Protein AF-A0A2G6JNL5-F1 (afdb_monomer_lite)

Structure (mmCIF, N/CA/C/O backbone):
data_AF-A0A2G6JNL5-F1
#
_entry.id   AF-A0A2G6JNL5-F1
#
loop_
_atom_site.group_PDB
_atom_site.id
_atom_site.type_symbol
_atom_site.label_atom_id
_atom_site.label_alt_id
_atom_site.label_comp_id
_atom_site.label_asym_id
_atom_site.label_entity_id
_atom_site.label_seq_id
_atom_site.pdbx_PDB_ins_code
_atom_site.Cartn_x
_atom_site.Cartn_y
_atom_site.Cartn_z
_atom_site.occupancy
_atom_site.B_iso_or_equiv
_atom_site.auth_seq_id
_atom_site.auth_comp_id
_atom_site.auth_asym_id
_atom_site.auth_atom_id
_atom_site.pdbx_PDB_model_num
ATOM 1 N N . MET A 1 1 ? -19.322 7.760 8.322 1.00 59.84 1 MET A N 1
ATOM 2 C CA . MET A 1 1 ? -19.058 6.339 8.027 1.00 59.84 1 MET A CA 1
ATOM 3 C C . MET A 1 1 ? -18.743 5.602 9.319 1.00 59.84 1 MET A C 1
ATOM 5 O O . MET A 1 1 ? -17.911 6.094 10.083 1.00 59.84 1 MET A O 1
ATOM 9 N N . PRO A 1 2 ? -19.379 4.453 9.579 1.00 73.69 2 PRO A N 1
ATOM 10 C CA . PRO A 1 2 ? -18.936 3.467 10.561 1.00 73.69 2 PRO A CA 1
ATOM 11 C C . PRO A 1 2 ? -17.465 3.082 10.340 1.00 73.69 2 PRO A C 1
ATOM 13 O O . PRO A 1 2 ? -16.967 3.136 9.218 1.00 73.69 2 PRO A O 1
ATOM 16 N N . LYS A 1 3 ? -16.765 2.660 11.401 1.00 76.75 3 LYS A N 1
ATOM 17 C CA . LYS A 1 3 ? -15.354 2.228 11.321 1.00 76.75 3 LYS A CA 1
ATOM 18 C C . LYS A 1 3 ? -15.116 1.126 10.281 1.00 76.75 3 LYS A C 1
ATOM 20 O O . LYS A 1 3 ? -14.076 1.119 9.644 1.00 76.75 3 LYS A O 1
ATOM 25 N N . ARG A 1 4 ? -16.085 0.226 10.101 1.00 80.12 4 ARG A N 1
ATOM 26 C CA . ARG A 1 4 ? -15.998 -0.893 9.158 1.00 80.12 4 ARG A CA 1
ATOM 27 C C . ARG A 1 4 ? -15.960 -0.438 7.699 1.00 80.12 4 ARG A C 1
ATOM 29 O O . ARG A 1 4 ? -15.056 -0.831 6.984 1.00 80.12 4 ARG A O 1
ATOM 36 N N . GLU A 1 5 ? -16.855 0.470 7.310 1.00 81.44 5 GLU A N 1
ATOM 37 C CA . GLU A 1 5 ? -16.853 1.050 5.957 1.00 81.44 5 GLU A CA 1
ATOM 38 C C . GLU A 1 5 ? -15.552 1.820 5.671 1.00 81.44 5 GLU A C 1
ATOM 40 O O . GLU A 1 5 ? -15.103 1.887 4.536 1.00 81.44 5 GLU A O 1
ATOM 45 N N . GLN A 1 6 ? -14.923 2.417 6.693 1.00 79.19 6 GLN A N 1
ATOM 46 C CA . GLN A 1 6 ? -13.632 3.092 6.515 1.00 79.19 6 GLN A CA 1
ATOM 47 C C . GLN A 1 6 ? -12.500 2.095 6.255 1.00 79.19 6 GLN A C 1
ATOM 49 O O . GLN A 1 6 ? -11.633 2.388 5.443 1.00 79.19 6 GLN A O 1
ATOM 54 N N . ILE A 1 7 ? -12.510 0.938 6.923 1.00 82.19 7 ILE A N 1
ATOM 55 C CA . ILE A 1 7 ? -11.521 -0.124 6.703 1.00 82.19 7 ILE A CA 1
ATOM 56 C C . ILE A 1 7 ? -11.692 -0.717 5.302 1.00 82.19 7 ILE A C 1
ATOM 58 O O . ILE A 1 7 ? -10.714 -0.756 4.569 1.00 82.19 7 ILE A O 1
ATOM 62 N N . GLU A 1 8 ? -12.919 -1.052 4.894 1.00 85.25 8 GLU A N 1
ATOM 63 C CA . GLU A 1 8 ? -13.209 -1.600 3.556 1.00 85.25 8 GLU A CA 1
ATOM 64 C C . GLU A 1 8 ? -12.728 -0.655 2.437 1.00 85.25 8 GLU A C 1
ATOM 66 O O . GLU A 1 8 ? -12.041 -1.075 1.511 1.00 85.25 8 GLU A O 1
ATOM 71 N N . VAL A 1 9 ? -12.971 0.656 2.560 1.00 86.94 9 VAL A N 1
ATOM 72 C CA . VAL A 1 9 ? -12.479 1.645 1.579 1.00 86.94 9 VAL A CA 1
ATOM 73 C C . VAL A 1 9 ? -10.946 1.734 1.548 1.00 86.94 9 VAL A C 1
ATOM 75 O O . VAL A 1 9 ? -10.350 1.983 0.497 1.00 86.94 9 VAL A O 1
ATOM 78 N N . LEU A 1 10 ? -10.279 1.583 2.695 1.00 85.62 10 LEU A N 1
ATOM 79 C CA . LEU A 1 10 ? -8.816 1.577 2.757 1.00 85.62 10 LEU A CA 1
ATOM 80 C C . LEU A 1 10 ? -8.243 0.265 2.190 1.00 85.62 10 LEU A C 1
ATOM 82 O O . LEU A 1 10 ? -7.211 0.323 1.529 1.00 85.62 10 LEU A O 1
ATOM 86 N N . GLU A 1 11 ? -8.917 -0.870 2.379 1.00 84.81 11 GLU A N 1
ATOM 87 C CA . GLU A 1 11 ? -8.573 -2.168 1.778 1.00 84.81 11 GLU A CA 1
ATOM 88 C C . GLU A 1 11 ? -8.671 -2.131 0.248 1.00 84.81 11 GLU A C 1
ATOM 90 O O . GLU A 1 11 ? -7.700 -2.455 -0.436 1.00 84.81 11 GLU A O 1
ATOM 95 N N . GLU A 1 12 ? -9.781 -1.634 -0.305 1.00 88.69 12 GLU A N 1
ATOM 96 C CA . GLU A 1 12 ? -9.944 -1.464 -1.758 1.00 88.69 12 GLU A CA 1
ATOM 97 C C . GLU A 1 12 ? -8.848 -0.560 -2.344 1.00 88.69 12 GLU A C 1
ATOM 99 O O . GLU A 1 12 ? -8.243 -0.847 -3.382 1.00 88.69 12 GLU A O 1
ATOM 104 N N . ARG A 1 13 ? -8.531 0.534 -1.642 1.00 86.62 13 ARG A N 1
ATOM 105 C CA . ARG A 1 13 ? -7.479 1.466 -2.057 1.00 86.62 13 ARG A CA 1
ATOM 106 C C . ARG A 1 13 ? -6.079 0.854 -1.972 1.00 86.62 13 ARG A C 1
ATOM 108 O O . ARG A 1 13 ? -5.213 1.233 -2.765 1.00 86.62 13 ARG A O 1
ATOM 115 N N . LEU A 1 14 ? -5.843 -0.036 -1.009 1.00 85.75 14 LEU A N 1
ATOM 116 C CA . LEU A 1 14 ? -4.591 -0.774 -0.862 1.00 85.75 14 LEU A CA 1
ATOM 117 C C . LEU A 1 14 ? -4.392 -1.691 -2.069 1.00 85.75 14 LEU A C 1
ATOM 119 O O . LEU A 1 14 ? -3.364 -1.575 -2.738 1.00 85.75 14 LEU A O 1
ATOM 123 N N . ASP A 1 15 ? -5.403 -2.494 -2.404 1.00 85.12 15 ASP A N 1
ATOM 124 C CA . ASP A 1 15 ? -5.383 -3.396 -3.561 1.00 85.12 15 ASP A CA 1
ATOM 125 C C . ASP A 1 15 ? -5.132 -2.627 -4.875 1.00 85.12 15 ASP A C 1
ATOM 127 O O . ASP A 1 15 ? -4.228 -2.979 -5.639 1.00 85.12 15 ASP A O 1
ATOM 131 N N . GLU A 1 16 ? -5.814 -1.499 -5.107 1.00 87.81 16 GLU A N 1
ATOM 132 C CA . GLU A 1 16 ? -5.557 -0.666 -6.292 1.00 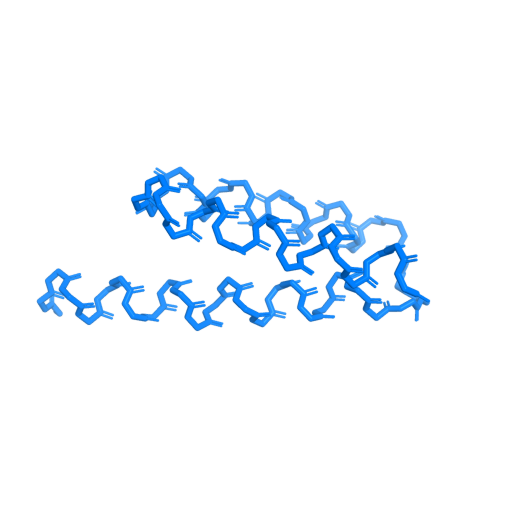87.81 16 GLU A CA 1
ATOM 133 C C . GLU A 1 16 ? -4.113 -0.137 -6.376 1.00 87.81 16 GLU A C 1
ATOM 135 O O . GLU A 1 16 ? -3.537 -0.022 -7.466 1.00 87.81 16 GLU A O 1
ATOM 140 N N . LEU A 1 17 ? -3.536 0.289 -5.245 1.00 86.25 17 LEU A N 1
ATOM 141 C CA . LEU A 1 17 ? -2.170 0.818 -5.202 1.00 86.25 17 LEU A CA 1
ATOM 142 C C . LEU A 1 17 ? -1.143 -0.285 -5.460 1.00 86.25 17 LEU A C 1
ATOM 144 O O . LEU A 1 17 ? -0.167 -0.027 -6.170 1.00 86.25 17 LEU A O 1
ATOM 148 N N . VAL A 1 18 ? -1.383 -1.489 -4.935 1.00 84.06 18 VAL A N 1
ATOM 149 C CA . VAL A 1 18 ? -0.583 -2.686 -5.219 1.00 84.06 18 VAL A CA 1
ATOM 150 C C . VAL A 1 18 ? -0.584 -2.983 -6.712 1.00 84.06 18 VAL A C 1
ATOM 152 O O . VAL A 1 18 ? 0.485 -3.071 -7.317 1.00 84.06 18 VAL A O 1
ATOM 155 N N . GLU A 1 19 ? -1.754 -3.046 -7.345 1.00 85.38 19 GLU A N 1
ATOM 156 C CA . GLU A 1 19 ? -1.844 -3.282 -8.789 1.00 85.38 19 GLU A CA 1
ATOM 157 C C . GLU A 1 19 ? -1.102 -2.215 -9.594 1.00 85.38 19 GLU A C 1
ATOM 159 O O . GLU A 1 19 ? -0.301 -2.531 -10.477 1.00 85.38 19 GLU A O 1
ATOM 164 N N . LYS A 1 20 ? -1.294 -0.935 -9.255 1.00 84.25 20 LYS A N 1
ATOM 165 C CA . LYS A 1 20 ? -0.609 0.175 -9.934 1.00 84.25 20 LYS A CA 1
ATOM 166 C C . LYS A 1 20 ? 0.909 0.101 -9.783 1.00 84.25 20 LYS A C 1
ATOM 168 O O . LYS A 1 20 ? 1.605 0.492 -10.723 1.00 84.25 20 LYS A O 1
ATOM 173 N N . LEU A 1 21 ? 1.408 -0.364 -8.636 1.00 81.50 21 LEU A N 1
ATOM 174 C CA . LEU A 1 21 ? 2.837 -0.529 -8.370 1.00 81.50 21 LEU A CA 1
ATOM 175 C C . LEU A 1 21 ? 3.449 -1.665 -9.203 1.00 81.50 21 LEU A C 1
ATOM 177 O O . LEU A 1 21 ? 4.565 -1.516 -9.703 1.00 81.50 21 LEU A O 1
ATOM 181 N N . LEU A 1 22 ? 2.711 -2.768 -9.351 1.00 76.56 22 LEU A N 1
ATOM 182 C CA . LEU A 1 22 ? 3.150 -3.983 -10.042 1.00 76.56 22 LEU A CA 1
ATOM 183 C C . LEU A 1 22 ? 3.157 -3.845 -11.571 1.00 76.56 22 LEU A C 1
ATOM 185 O O . LEU A 1 22 ? 3.905 -4.550 -12.246 1.00 76.56 22 LEU A O 1
ATOM 189 N N . VAL A 1 23 ? 2.379 -2.918 -12.141 1.00 79.56 23 VAL A N 1
ATOM 190 C CA . VAL A 1 23 ? 2.432 -2.639 -13.584 1.00 79.56 23 VAL A CA 1
ATOM 191 C C . VAL A 1 23 ? 3.801 -2.054 -13.956 1.00 79.56 23 VAL A C 1
ATOM 193 O O . VAL A 1 23 ? 4.108 -0.883 -13.701 1.00 79.56 23 VAL A O 1
ATOM 196 N N . MET A 1 24 ? 4.629 -2.882 -14.598 1.00 65.06 24 MET A N 1
ATOM 197 C CA . MET A 1 24 ? 5.932 -2.487 -15.128 1.00 65.06 24 MET A CA 1
ATOM 198 C C . MET A 1 24 ? 5.799 -1.375 -16.178 1.00 65.06 24 MET A C 1
ATOM 200 O O . MET A 1 24 ? 4.894 -1.378 -17.007 1.00 65.06 24 MET A O 1
ATOM 204 N N . GLY A 1 25 ? 6.732 -0.418 -16.152 1.00 74.25 25 GLY A N 1
ATOM 205 C CA . GLY A 1 25 ? 6.797 0.686 -17.121 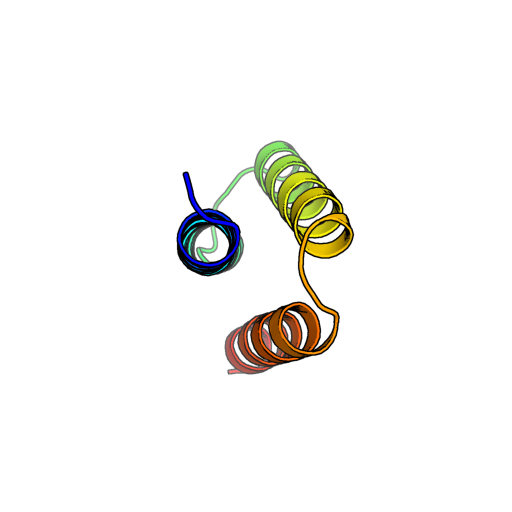1.00 74.25 25 GLY A CA 1
ATOM 206 C C . GLY A 1 25 ? 6.494 2.076 -16.553 1.00 74.25 25 GLY A C 1
ATOM 207 O O . GLY A 1 25 ? 6.608 3.063 -17.276 1.00 74.25 25 GLY A O 1
ATOM 208 N N . ARG A 1 26 ? 6.170 2.196 -15.258 1.00 81.50 26 ARG A N 1
ATOM 209 C CA . ARG A 1 26 ? 5.975 3.509 -14.621 1.00 81.50 26 ARG A CA 1
ATOM 210 C C . ARG A 1 26 ? 7.303 4.218 -14.298 1.00 81.50 26 ARG A C 1
ATOM 212 O O . ARG A 1 26 ? 8.251 3.574 -13.819 1.00 81.50 26 ARG A O 1
ATOM 219 N N . PRO A 1 27 ? 7.384 5.552 -14.475 1.00 88.38 27 PRO A N 1
ATOM 220 C CA . PRO A 1 27 ? 8.524 6.354 -14.043 1.00 88.38 27 PRO A CA 1
ATOM 221 C C . PRO A 1 27 ? 8.907 6.113 -12.577 1.00 88.38 27 PRO A C 1
ATOM 223 O O . PRO A 1 27 ? 8.060 5.875 -11.716 1.00 88.38 27 PRO A O 1
ATOM 226 N N . LYS A 1 28 ? 10.205 6.227 -12.261 1.00 85.75 28 LYS A N 1
ATOM 227 C CA . LYS A 1 28 ? 10.729 6.022 -10.895 1.00 85.75 28 LYS A CA 1
ATOM 228 C C . LYS A 1 28 ? 10.008 6.884 -9.849 1.00 85.75 28 LYS A C 1
ATOM 230 O O . LYS A 1 28 ? 9.690 6.384 -8.777 1.00 85.75 28 LYS A O 1
ATOM 235 N N . TRP A 1 29 ? 9.740 8.154 -10.158 1.00 90.81 29 TRP A N 1
ATOM 236 C CA . TRP A 1 29 ? 9.069 9.078 -9.237 1.00 90.81 29 TRP A CA 1
ATOM 237 C C . TRP A 1 29 ? 7.634 8.639 -8.912 1.00 90.81 29 TRP A C 1
ATOM 239 O O . TRP A 1 29 ? 7.191 8.778 -7.776 1.00 90.81 29 TRP A O 1
ATOM 249 N N . GLU A 1 30 ? 6.929 8.052 -9.882 1.00 88.88 30 GLU A N 1
ATOM 250 C CA . GLU A 1 30 ? 5.565 7.563 -9.694 1.00 88.88 30 GLU A CA 1
ATOM 251 C C . GLU A 1 30 ? 5.557 6.325 -8.793 1.00 88.88 30 GLU A C 1
ATOM 253 O O . GLU A 1 30 ? 4.779 6.261 -7.843 1.00 88.88 30 GLU A O 1
ATOM 258 N N . ARG A 1 31 ? 6.493 5.392 -9.015 1.00 84.88 31 ARG A N 1
ATOM 259 C CA . ARG A 1 31 ? 6.675 4.212 -8.153 1.00 84.88 31 ARG A CA 1
ATOM 260 C C . ARG A 1 31 ? 7.013 4.595 -6.708 1.00 84.88 31 ARG A C 1
ATOM 262 O O . ARG A 1 31 ? 6.447 4.024 -5.783 1.00 84.88 31 ARG A O 1
ATOM 269 N N . ILE A 1 32 ? 7.870 5.600 -6.507 1.00 87.19 32 ILE A N 1
ATOM 270 C CA . ILE A 1 32 ? 8.187 6.132 -5.167 1.00 87.19 32 ILE A CA 1
ATOM 271 C C . ILE A 1 32 ? 6.934 6.717 -4.500 1.00 87.19 32 ILE A C 1
ATOM 273 O O . ILE A 1 32 ? 6.663 6.414 -3.340 1.00 87.19 32 ILE A O 1
ATOM 277 N N . ARG A 1 33 ? 6.139 7.510 -5.230 1.00 91.19 33 ARG A N 1
ATOM 278 C CA . ARG A 1 33 ? 4.896 8.101 -4.707 1.00 91.19 33 ARG A CA 1
ATOM 279 C C . ARG A 1 33 ? 3.875 7.038 -4.292 1.00 91.19 33 ARG A C 1
ATOM 281 O O . ARG A 1 33 ? 3.213 7.183 -3.263 1.00 91.19 33 ARG A O 1
ATOM 288 N N . LEU A 1 34 ? 3.733 5.983 -5.094 1.00 88.75 34 LEU A N 1
ATOM 289 C CA . LEU A 1 34 ? 2.845 4.857 -4.800 1.00 88.75 34 LEU A CA 1
ATOM 290 C C . LEU A 1 34 ? 3.318 4.092 -3.554 1.00 88.75 34 LEU A C 1
ATOM 292 O O . LEU A 1 34 ? 2.507 3.865 -2.663 1.00 88.75 34 LEU A O 1
ATOM 296 N N . MET A 1 35 ? 4.622 3.815 -3.424 1.00 85.31 35 MET A N 1
ATOM 297 C CA . MET A 1 35 ? 5.198 3.213 -2.208 1.00 85.31 35 MET A CA 1
ATOM 298 C C . MET A 1 35 ? 4.935 4.048 -0.952 1.00 85.31 35 MET A C 1
ATOM 300 O O . MET A 1 35 ? 4.521 3.512 0.069 1.00 85.31 35 MET A O 1
ATOM 304 N N . GLN A 1 36 ? 5.122 5.368 -1.016 1.00 89.19 36 GLN A N 1
ATOM 305 C CA . GLN A 1 36 ? 4.822 6.257 0.115 1.00 89.19 36 GLN A CA 1
ATOM 306 C C . GLN A 1 36 ? 3.334 6.233 0.488 1.00 89.19 36 GLN A C 1
ATOM 308 O O . GLN A 1 36 ? 2.985 6.285 1.667 1.00 89.19 36 GLN A O 1
ATOM 313 N N . SER A 1 37 ? 2.456 6.133 -0.515 1.00 89.81 37 SER A N 1
ATOM 314 C CA . SER A 1 37 ? 1.013 6.021 -0.294 1.00 89.81 37 SER A CA 1
ATOM 315 C C . SER A 1 37 ? 0.650 4.700 0.386 1.00 89.81 37 SER A C 1
ATOM 317 O O . SER A 1 37 ? -0.166 4.720 1.299 1.00 89.81 37 SER A O 1
ATOM 319 N N . LEU A 1 38 ? 1.280 3.587 -0.012 1.00 85.81 38 LEU A N 1
ATOM 320 C CA . LEU A 1 38 ? 1.114 2.278 0.627 1.00 85.81 38 LEU A CA 1
ATOM 321 C C . LEU A 1 38 ? 1.543 2.312 2.101 1.00 85.81 38 LEU A C 1
ATOM 323 O O . LEU A 1 38 ? 0.778 1.881 2.956 1.00 85.81 38 LEU A O 1
ATOM 327 N N . VAL A 1 39 ? 2.708 2.896 2.412 1.00 84.75 39 VAL A N 1
ATOM 328 C CA . VAL A 1 39 ? 3.198 3.032 3.800 1.00 84.75 39 VAL A CA 1
ATOM 329 C C . VAL A 1 39 ? 2.216 3.832 4.660 1.00 84.75 39 VAL A C 1
ATOM 331 O O . VAL A 1 39 ? 1.805 3.366 5.717 1.00 84.75 39 VAL A O 1
ATOM 334 N N . SER A 1 40 ? 1.771 5.001 4.184 1.00 88.44 40 SER A N 1
ATOM 335 C CA . SER A 1 40 ? 0.817 5.838 4.931 1.00 88.44 40 SER A CA 1
ATOM 336 C C . SER A 1 40 ? -0.559 5.184 5.098 1.00 88.44 40 SER A C 1
ATOM 338 O O . SER A 1 40 ? -1.294 5.506 6.033 1.00 88.44 40 SER A O 1
ATOM 340 N N . LEU A 1 41 ? -0.942 4.304 4.170 1.00 86.31 41 LEU A N 1
ATOM 341 C CA . LEU A 1 41 ? -2.174 3.532 4.266 1.00 86.31 41 LEU A CA 1
ATOM 342 C C . LEU A 1 41 ? -2.036 2.409 5.297 1.00 86.31 41 LEU A C 1
ATOM 344 O O . LEU A 1 41 ? -2.949 2.220 6.095 1.00 86.31 41 LEU A O 1
ATOM 348 N N . GLY A 1 42 ? -0.880 1.740 5.325 1.00 83.38 42 GLY A N 1
ATOM 349 C CA . GLY A 1 42 ? -0.553 0.721 6.318 1.00 83.38 42 GLY A CA 1
ATOM 350 C C . GLY A 1 42 ? -0.576 1.256 7.748 1.00 83.38 42 GLY A C 1
ATOM 351 O O . GLY A 1 42 ? -1.172 0.632 8.609 1.00 83.38 42 GLY A O 1
ATOM 352 N N . GLU A 1 43 ? -0.074 2.472 7.989 1.00 85.31 43 GLU A N 1
ATOM 353 C CA . GLU A 1 43 ? -0.163 3.137 9.307 1.00 85.31 43 GLU A CA 1
ATOM 354 C C . GLU A 1 43 ? -1.607 3.386 9.794 1.00 85.31 43 GLU A C 1
ATOM 356 O O . GLU A 1 43 ? -1.828 3.685 10.969 1.00 85.31 43 GLU A O 1
ATOM 361 N N . LYS A 1 44 ? -2.599 3.326 8.896 1.00 86.00 44 LYS A N 1
ATOM 362 C CA . LYS A 1 44 ? -4.022 3.567 9.196 1.00 86.00 44 LYS A CA 1
ATOM 363 C C . LYS A 1 44 ? -4.852 2.287 9.243 1.00 86.00 44 LYS A C 1
ATOM 365 O O . LYS A 1 44 ? -6.019 2.355 9.635 1.00 86.00 44 LYS A O 1
ATOM 370 N N . LE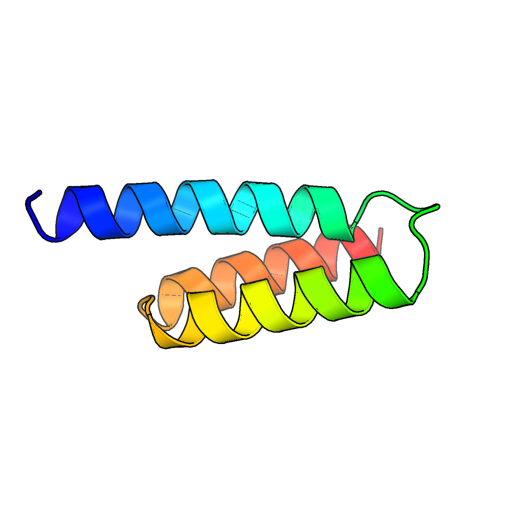U A 1 45 ? -4.286 1.169 8.804 1.00 84.25 45 LEU A N 1
ATOM 371 C CA . LEU A 1 45 ? -4.940 -0.131 8.736 1.00 84.25 45 LEU A CA 1
ATOM 372 C C . LEU A 1 45 ? -4.460 -1.033 9.883 1.00 84.25 45 LEU A C 1
ATOM 374 O O . LEU A 1 45 ? -3.379 -0.808 10.421 1.00 84.25 45 LEU A O 1
ATOM 378 N N . PRO A 1 46 ? -5.252 -2.044 10.278 1.00 85.06 46 PRO A N 1
ATOM 379 C CA . PRO A 1 46 ? -4.784 -3.103 11.170 1.00 85.06 46 PRO A CA 1
ATOM 380 C C . PRO A 1 46 ? -3.634 -3.902 10.543 1.00 85.06 46 PRO A C 1
ATOM 382 O O . PRO A 1 46 ? -3.624 -4.115 9.327 1.00 85.06 46 PRO A O 1
ATOM 385 N N . ASP A 1 47 ? -2.709 -4.386 11.373 1.00 83.75 47 ASP A N 1
ATOM 386 C CA . ASP A 1 47 ? -1.498 -5.088 10.930 1.00 83.75 47 ASP A CA 1
ATOM 387 C C . ASP A 1 47 ? -1.815 -6.316 10.057 1.00 83.75 47 ASP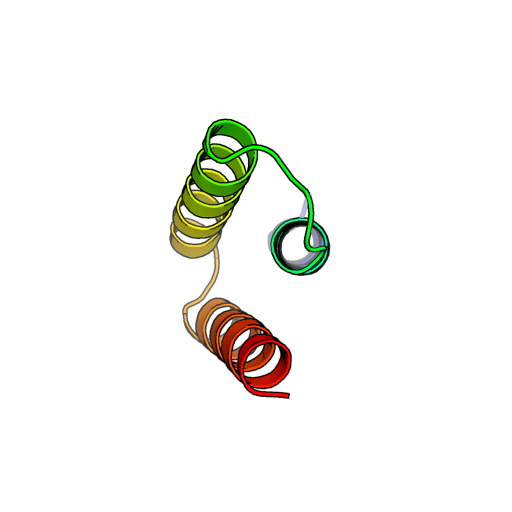 A C 1
ATOM 389 O O . ASP A 1 47 ? -1.161 -6.530 9.036 1.00 83.75 47 ASP A O 1
ATOM 393 N N . GLU A 1 48 ? -2.874 -7.073 10.371 1.00 82.19 48 GLU A N 1
ATOM 394 C CA . GLU A 1 48 ? -3.246 -8.293 9.637 1.00 82.19 48 GLU A CA 1
ATOM 395 C C . GLU A 1 48 ? -3.607 -8.016 8.167 1.00 82.19 48 GLU A C 1
ATOM 397 O O . GLU A 1 48 ? -3.326 -8.819 7.274 1.00 82.19 48 GLU A O 1
ATOM 402 N N . VAL A 1 49 ? -4.216 -6.857 7.902 1.00 80.75 49 VAL A N 1
ATOM 403 C CA . VAL A 1 49 ? -4.590 -6.415 6.551 1.00 80.75 49 VAL A CA 1
ATOM 404 C C . VAL A 1 49 ? -3.345 -6.007 5.762 1.00 80.75 49 VAL A C 1
ATOM 406 O O . VAL A 1 49 ? -3.204 -6.326 4.578 1.00 80.75 49 VAL A O 1
ATOM 409 N N . VAL A 1 50 ? -2.415 -5.321 6.429 1.00 81.62 50 VAL A N 1
ATOM 410 C CA . VAL A 1 50 ? -1.157 -4.857 5.833 1.00 81.62 50 VAL A CA 1
ATOM 411 C C . VAL A 1 50 ? -0.257 -6.037 5.472 1.00 81.62 50 VAL A C 1
ATOM 413 O O . VAL A 1 50 ? 0.295 -6.066 4.370 1.00 81.62 50 VAL A O 1
ATOM 416 N N . GLU A 1 51 ? -0.142 -7.030 6.354 1.00 81.81 51 GLU A N 1
ATOM 417 C CA . GLU A 1 51 ? 0.633 -8.249 6.105 1.00 81.81 51 GLU A CA 1
ATOM 418 C C . GLU A 1 51 ? 0.110 -9.024 4.891 1.00 81.81 51 GLU A C 1
ATOM 420 O O . GLU A 1 51 ? 0.895 -9.405 4.018 1.00 81.81 51 GLU A O 1
ATOM 425 N N . ALA A 1 52 ? -1.211 -9.197 4.781 1.00 80.94 52 ALA A N 1
ATOM 426 C CA . ALA A 1 52 ? -1.829 -9.865 3.637 1.00 80.94 52 ALA A CA 1
ATOM 427 C C . ALA A 1 52 ? -1.536 -9.139 2.309 1.00 80.94 52 ALA A C 1
ATOM 429 O O . ALA A 1 52 ? -1.231 -9.778 1.297 1.00 80.94 52 ALA A O 1
ATOM 430 N N . ALA A 1 53 ? -1.580 -7.805 2.302 1.00 75.81 53 ALA A N 1
ATOM 431 C CA . ALA A 1 53 ? -1.263 -7.013 1.115 1.00 75.81 53 ALA A CA 1
ATOM 432 C C . ALA A 1 53 ? 0.228 -7.064 0.747 1.00 75.81 53 ALA A C 1
ATOM 434 O O . ALA A 1 53 ? 0.569 -7.198 -0.430 1.00 75.81 53 ALA A O 1
ATOM 435 N N . LEU A 1 54 ? 1.125 -7.003 1.738 1.00 78.19 54 LEU A N 1
ATOM 436 C CA . LEU A 1 54 ? 2.567 -7.159 1.525 1.00 78.19 54 LEU A CA 1
ATOM 437 C C . LEU A 1 54 ? 2.905 -8.537 0.950 1.00 78.19 54 LEU A C 1
ATOM 439 O O . LEU A 1 54 ? 3.697 -8.623 0.011 1.00 78.19 54 LEU A O 1
ATOM 443 N N . ALA A 1 55 ? 2.274 -9.599 1.455 1.00 80.62 55 ALA A N 1
ATOM 444 C CA . ALA A 1 55 ? 2.440 -10.950 0.927 1.00 80.62 55 ALA A CA 1
ATOM 445 C C . ALA A 1 55 ? 2.049 -11.033 -0.559 1.00 80.62 55 ALA A C 1
ATOM 447 O O . ALA A 1 55 ? 2.834 -11.534 -1.360 1.00 80.62 55 ALA A O 1
ATOM 448 N N . ARG A 1 56 ? 0.905 -10.450 -0.951 1.00 77.56 56 ARG A N 1
ATOM 449 C CA . ARG A 1 56 ? 0.458 -10.394 -2.358 1.00 77.56 56 ARG A CA 1
ATOM 450 C C . ARG A 1 56 ? 1.412 -9.619 -3.268 1.00 77.56 56 ARG A C 1
ATOM 452 O O . ARG A 1 56 ? 1.622 -10.022 -4.410 1.00 77.56 56 ARG A O 1
ATOM 459 N N . ILE A 1 57 ? 1.976 -8.504 -2.790 1.00 75.44 57 ILE A N 1
ATOM 460 C CA . ILE A 1 57 ? 2.994 -7.749 -3.543 1.00 75.4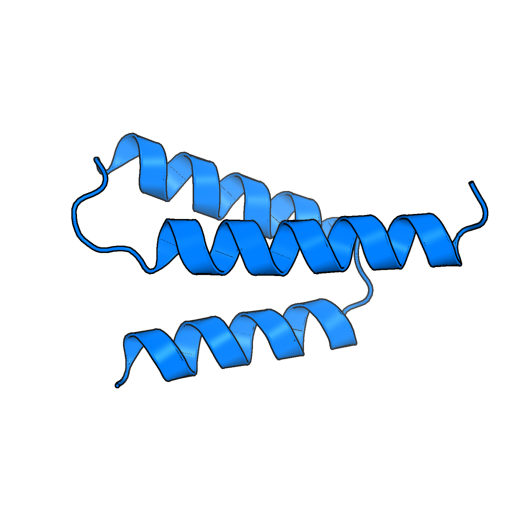4 57 ILE A CA 1
ATOM 461 C C . ILE A 1 57 ? 4.218 -8.634 -3.780 1.00 75.44 57 ILE A C 1
ATOM 463 O O . ILE A 1 57 ? 4.703 -8.703 -4.905 1.00 75.44 57 ILE A O 1
ATOM 467 N N . MET A 1 58 ? 4.717 -9.295 -2.731 1.00 73.81 58 MET A N 1
ATOM 468 C CA . MET A 1 58 ? 5.906 -10.142 -2.825 1.00 73.81 58 MET A CA 1
ATOM 469 C C . MET A 1 58 ? 5.682 -11.339 -3.748 1.00 73.81 58 MET A C 1
ATOM 471 O O . MET A 1 58 ? 6.528 -11.593 -4.5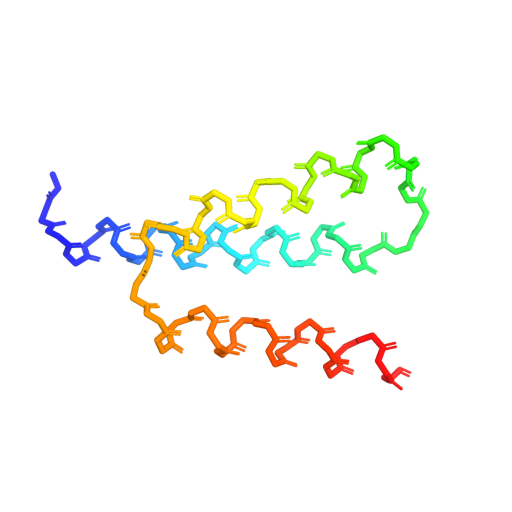96 1.00 73.81 58 MET A O 1
ATOM 475 N N . GLU A 1 59 ? 4.543 -12.024 -3.631 1.00 77.50 59 GLU A N 1
ATOM 476 C CA . GLU A 1 59 ? 4.165 -13.141 -4.505 1.00 77.50 59 GLU A CA 1
ATOM 477 C C . GLU A 1 59 ? 4.155 -12.705 -5.978 1.00 77.50 59 GLU A C 1
ATOM 479 O O . GLU A 1 59 ? 4.884 -13.260 -6.795 1.00 77.50 59 GLU A O 1
ATOM 484 N N . ARG A 1 60 ? 3.456 -11.611 -6.304 1.00 72.44 60 ARG A N 1
ATOM 485 C CA . ARG A 1 60 ? 3.381 -11.088 -7.680 1.00 72.44 60 ARG A CA 1
ATOM 486 C C . ARG A 1 60 ? 4.677 -10.472 -8.216 1.00 72.44 60 ARG A C 1
ATOM 488 O O . ARG A 1 60 ? 4.756 -10.208 -9.410 1.00 72.44 60 ARG A O 1
ATOM 495 N N . MET A 1 61 ? 5.646 -10.149 -7.360 1.00 66.12 61 MET A N 1
ATOM 496 C CA . MET A 1 61 ? 6.971 -9.678 -7.788 1.00 66.12 61 MET A CA 1
ATOM 497 C C . MET A 1 61 ? 7.951 -10.825 -8.058 1.00 66.12 61 MET A C 1
ATOM 499 O O . MET A 1 61 ? 8.989 -10.582 -8.677 1.00 66.12 61 MET A O 1
ATOM 503 N N . LEU A 1 62 ? 7.675 -12.016 -7.519 1.00 63.72 62 LEU A N 1
ATOM 504 C CA . LEU A 1 62 ? 8.536 -13.195 -7.613 1.00 63.72 62 LEU A CA 1
ATOM 505 C C . LEU A 1 62 ? 8.073 -14.195 -8.688 1.00 63.72 62 LEU A C 1
ATOM 507 O O . LEU A 1 62 ? 8.903 -14.996 -9.118 1.00 63.72 62 LEU A O 1
ATOM 511 N N . ASP A 1 63 ? 6.809 -14.123 -9.116 1.00 56.03 63 ASP A N 1
ATOM 512 C CA . ASP A 1 63 ? 6.271 -14.752 -10.338 1.00 56.03 63 ASP A CA 1
ATOM 513 C C . ASP A 1 63 ? 6.643 -13.974 -11.618 1.00 56.03 63 ASP A C 1
ATOM 515 O O . ASP A 1 63 ? 6.900 -14.630 -12.658 1.00 56.03 63 ASP A O 1
#

Secondary structure (DSSP, 8-state):
--HHHHHHHHHHHHHHHHHHHHSTT--HHHHHHHHHHHHHHHTTS-HHHHHHHHHHHHHHHH-

pLDDT: mean 81.52, std 7.29, range [56.03, 91.19]

Sequence (63 aa):
MPKREQIEVLEERLDELVEKLLVMGRPKWERIRLMQSLVSLGEKLPDEVVEAALARIMERMLD

Foldseek 3Di:
DPPVVVQVVLLVVLVVLLVVLLPPDDDPVVNVVSVVVNVVSCVVYDVVSNVVSVVVSVVSVVD

Radius of gyration: 12.15 Å; chains: 1; bounding box: 30×24×28 Å